Protein AF-A0A6J4JIT1-F1 (afdb_monomer_lite)

Sequence (87 aa):
KYLEYPPETVQKAAAAVHARSDAERGPAATAVRFVLHHPAVSSAVLGIRTPAQLEEALAAGRTQPLTGPEADALRNALPANVYAEHR

InterPro domains:
  IPR023210 NADP-dependent oxidoreductase domain [PF00248] (12-74)
  IPR036812 NAD(P)-dependent oxidoreductase domain superfamily [G3DSA:3.20.20.100] (2-87)
  IPR036812 NAD(P)-dependent oxidoreductase domain superfamily [SSF51430] (9-81)

pLDDT: mean 93.61, std 4.68, range [67.0, 97.88]

Foldseek 3Di:
DPLPDDPVLVVLLQVLLCVLADPQQHSLLSVLLLQVVDPVDPDDDDDDDDPVVVVNVVSSVVGDHDDPVSSVSSVPSDDDDDDPPDD

Secondary structure (DSSP, 8-state):
-BTTB-HHHHHHHHHHHHHT--SSS-HHHHHHHHHHTSTT---------SHHHHHHHHHHTTSPPPPHHHHHHHHTTSPPP---S--

Organism: NCBI:txid158755

Structure (mmCIF, N/CA/C/O backbone):
data_AF-A0A6J4JIT1-F1
#
_entry.id   AF-A0A6J4JI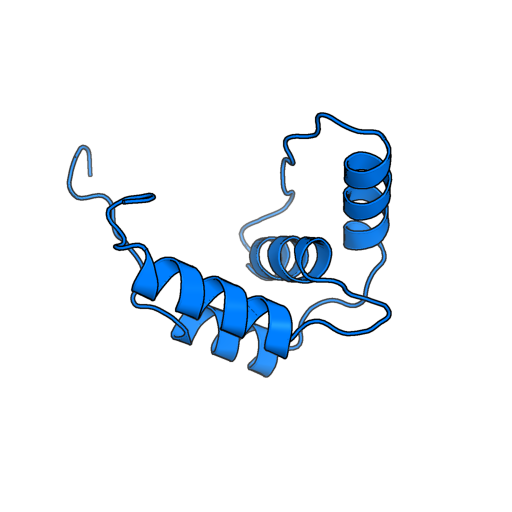T1-F1
#
loop_
_atom_site.group_PDB
_atom_site.id
_atom_site.type_symbol
_atom_site.label_atom_id
_atom_site.label_alt_id
_atom_site.label_comp_id
_atom_site.label_asym_id
_atom_site.label_entity_id
_atom_site.label_seq_id
_atom_site.pdbx_PDB_ins_code
_atom_site.Cartn_x
_atom_site.Cartn_y
_atom_site.Cartn_z
_atom_site.occupancy
_atom_site.B_iso_or_equiv
_atom_site.auth_seq_id
_atom_site.auth_comp_id
_atom_site.auth_asym_id
_atom_site.auth_atom_id
_atom_site.pdbx_PDB_model_num
ATOM 1 N N . LYS A 1 1 ? 12.647 3.777 -13.225 1.00 76.44 1 LYS A N 1
ATOM 2 C CA . LYS A 1 1 ? 12.070 2.430 -13.003 1.00 76.44 1 LYS A CA 1
ATOM 3 C C . LYS A 1 1 ? 12.126 2.140 -11.512 1.00 76.44 1 LYS A C 1
ATOM 5 O O . LYS A 1 1 ? 13.103 2.543 -10.894 1.00 76.44 1 LYS A O 1
ATOM 10 N N . TYR A 1 2 ? 11.108 1.504 -10.945 1.00 87.06 2 TYR A N 1
ATOM 11 C CA . TYR A 1 2 ? 11.081 1.092 -9.539 1.00 87.06 2 TYR A CA 1
ATOM 12 C C . TYR A 1 2 ? 10.811 -0.406 -9.494 1.00 87.06 2 TYR A C 1
ATOM 14 O O . TYR A 1 2 ? 9.799 -0.831 -10.040 1.00 87.06 2 TYR A O 1
ATOM 22 N N . LEU A 1 3 ? 11.724 -1.191 -8.913 1.00 88.00 3 LEU A N 1
ATOM 23 C CA . LEU A 1 3 ? 11.651 -2.661 -8.940 1.00 88.00 3 LEU A CA 1
ATOM 24 C C . LEU A 1 3 ? 11.357 -3.191 -10.358 1.00 88.00 3 LEU A C 1
ATOM 26 O O . LEU A 1 3 ? 10.438 -3.976 -10.560 1.00 88.00 3 LEU A O 1
ATOM 30 N N . GLU A 1 4 ? 12.092 -2.660 -11.345 1.00 89.25 4 GLU A N 1
ATOM 31 C CA . GLU A 1 4 ? 11.970 -2.940 -12.790 1.00 89.25 4 GLU A CA 1
ATOM 32 C C . GLU A 1 4 ? 10.689 -2.446 -13.478 1.00 89.25 4 GLU A C 1
ATOM 34 O O . GLU A 1 4 ? 10.669 -2.316 -14.705 1.00 89.25 4 GLU A O 1
ATOM 39 N N . TYR A 1 5 ? 9.673 -2.031 -12.723 1.00 91.62 5 TYR A N 1
ATOM 40 C CA . TYR A 1 5 ? 8.470 -1.440 -13.293 1.00 91.62 5 TYR A CA 1
ATOM 41 C C . TYR A 1 5 ? 8.738 -0.052 -13.902 1.00 91.62 5 TYR A C 1
ATOM 43 O O . TYR A 1 5 ? 9.449 0.780 -13.307 1.00 91.62 5 TYR A O 1
ATOM 51 N N . PRO A 1 6 ? 8.169 0.244 -15.088 1.00 93.69 6 PRO A N 1
ATOM 52 C CA . PRO A 1 6 ? 8.175 1.590 -15.639 1.00 93.69 6 PRO A CA 1
ATOM 53 C C . PRO A 1 6 ? 7.244 2.509 -14.822 1.00 93.69 6 PRO A C 1
ATOM 55 O O . PRO A 1 6 ? 6.336 2.021 -14.145 1.00 93.69 6 PRO A O 1
ATOM 58 N N . PRO A 1 7 ? 7.447 3.839 -14.873 1.00 94.69 7 PRO A N 1
ATOM 59 C CA . PRO A 1 7 ? 6.672 4.797 -14.077 1.00 94.69 7 PRO A CA 1
ATOM 60 C C . PRO A 1 7 ? 5.153 4.658 -14.238 1.00 94.69 7 PRO A C 1
ATOM 62 O O . PRO A 1 7 ? 4.419 4.769 -13.263 1.00 94.69 7 PRO A O 1
ATOM 65 N N . GLU A 1 8 ? 4.692 4.349 -15.445 1.00 94.62 8 GLU A N 1
ATOM 66 C CA . GLU A 1 8 ? 3.270 4.212 -15.786 1.00 94.62 8 GLU A CA 1
ATOM 67 C C . GLU A 1 8 ? 2.617 3.036 -15.047 1.00 94.62 8 GLU A C 1
ATOM 69 O O . GLU A 1 8 ? 1.504 3.128 -14.528 1.00 94.62 8 GLU A O 1
ATOM 74 N N . THR A 1 9 ? 3.359 1.940 -14.899 1.00 94.12 9 THR A N 1
ATOM 75 C CA . THR A 1 9 ? 2.925 0.777 -14.124 1.00 94.12 9 THR A CA 1
ATOM 76 C C . THR A 1 9 ? 2.858 1.103 -12.633 1.00 94.12 9 THR A C 1
ATOM 78 O O . THR A 1 9 ? 1.907 0.715 -11.957 1.00 94.12 9 THR A O 1
ATOM 81 N N . VAL A 1 10 ? 3.820 1.876 -12.119 1.00 94.81 10 VAL A N 1
ATOM 82 C CA . VAL A 1 10 ? 3.803 2.343 -10.722 1.00 94.81 10 VAL A CA 1
ATOM 83 C C . VAL A 1 10 ? 2.606 3.265 -10.473 1.00 94.81 10 VAL A C 1
ATOM 85 O O . VAL A 1 10 ? 1.926 3.122 -9.459 1.00 94.81 10 VAL A O 1
ATOM 88 N N . GLN A 1 11 ? 2.291 4.159 -11.415 1.00 95.88 11 GLN A N 1
ATOM 89 C CA . GLN A 1 11 ? 1.101 5.012 -11.340 1.00 95.88 11 GLN A CA 1
ATOM 90 C C . GLN A 1 11 ? -0.191 4.192 -11.324 1.00 95.88 11 GLN A C 1
ATOM 92 O O . GLN A 1 11 ? -1.087 4.489 -10.536 1.00 95.88 11 GLN A O 1
ATOM 97 N N . LYS A 1 12 ? -0.279 3.120 -12.122 1.00 96.38 12 LYS A N 1
ATOM 98 C CA . LYS A 1 12 ? -1.428 2.205 -12.094 1.00 96.38 12 LYS A CA 1
ATOM 99 C C . LYS A 1 12 ? -1.588 1.517 -10.732 1.00 96.38 12 LYS A C 1
ATOM 101 O O . LYS A 1 12 ? -2.708 1.435 -10.230 1.00 96.38 12 LYS A O 1
ATOM 106 N N . ALA A 1 13 ? -0.494 1.065 -10.114 1.00 96.00 13 ALA A N 1
ATOM 107 C CA . ALA A 1 13 ? -0.530 0.539 -8.745 1.00 96.00 13 ALA A CA 1
ATOM 108 C C . ALA A 1 13 ? -1.009 1.593 -7.739 1.00 96.00 13 ALA A C 1
ATOM 110 O O . ALA A 1 13 ? -1.904 1.316 -6.943 1.00 96.00 13 ALA A O 1
ATOM 111 N N . ALA A 1 14 ? -0.458 2.808 -7.797 1.00 97.06 14 ALA A N 1
ATOM 112 C CA . ALA A 1 14 ? -0.867 3.896 -6.913 1.00 97.06 14 ALA A CA 1
ATOM 113 C C . ALA A 1 14 ? -2.364 4.213 -7.069 1.00 97.06 14 ALA A C 1
ATOM 115 O O . ALA A 1 14 ? -3.079 4.314 -6.075 1.00 97.06 14 ALA A O 1
ATOM 116 N N . ALA A 1 15 ? -2.867 4.283 -8.305 1.00 97.69 15 ALA A N 1
ATOM 117 C CA . ALA A 1 15 ? -4.284 4.501 -8.582 1.00 97.69 15 ALA A CA 1
ATOM 118 C C . ALA A 1 15 ? -5.172 3.389 -7.999 1.00 97.69 15 ALA A C 1
ATOM 120 O O . ALA A 1 15 ? -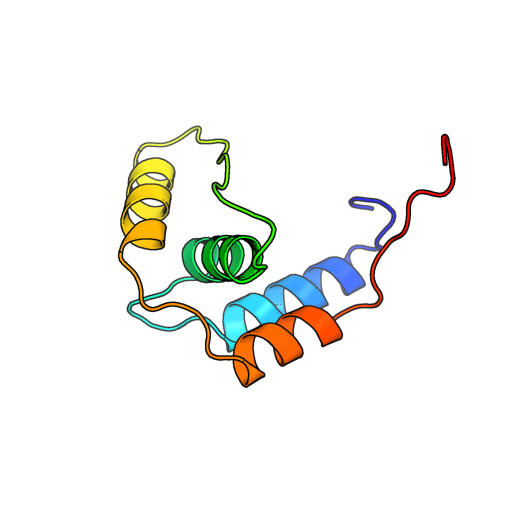6.225 3.683 -7.436 1.00 97.69 15 ALA A O 1
ATOM 121 N N . ALA A 1 16 ? -4.741 2.125 -8.073 1.00 97.62 16 ALA A N 1
ATOM 122 C CA . ALA A 1 16 ? -5.466 1.008 -7.470 1.00 97.62 16 ALA A CA 1
ATOM 123 C C . ALA A 1 16 ? -5.537 1.121 -5.938 1.00 97.62 16 ALA A C 1
ATOM 125 O O . ALA A 1 16 ? -6.606 0.917 -5.363 1.00 97.62 16 ALA A O 1
ATOM 126 N N . VAL A 1 17 ? -4.433 1.508 -5.286 1.00 97.88 17 VAL A N 1
ATOM 127 C CA . VAL A 1 17 ? -4.397 1.770 -3.836 1.00 97.88 17 VAL A CA 1
ATOM 128 C C . VAL A 1 17 ? -5.343 2.912 -3.473 1.00 97.88 17 VAL A C 1
ATOM 130 O O . VAL A 1 17 ? -6.182 2.754 -2.588 1.00 97.88 17 VAL A O 1
ATOM 133 N N . HIS A 1 18 ? -5.266 4.039 -4.183 1.00 97.50 18 HIS A N 1
ATOM 134 C CA . HIS A 1 18 ? -6.145 5.185 -3.945 1.00 97.50 18 HIS A CA 1
ATOM 135 C C . HIS A 1 18 ? -7.624 4.829 -4.122 1.00 97.50 18 HIS A C 1
ATOM 137 O O . HIS A 1 18 ? -8.442 5.211 -3.295 1.00 97.50 18 HIS A O 1
ATOM 143 N N . ALA A 1 19 ? -7.973 4.046 -5.144 1.00 97.06 19 ALA A N 1
ATOM 144 C CA . ALA A 1 19 ? -9.357 3.663 -5.417 1.00 97.06 19 ALA A CA 1
ATOM 145 C C . ALA A 1 19 ? -9.964 2.705 -4.370 1.00 97.06 19 ALA A C 1
ATOM 147 O O . ALA A 1 19 ? -11.183 2.507 -4.367 1.00 97.06 19 ALA A O 1
ATOM 148 N N . ARG A 1 20 ? -9.133 2.068 -3.532 1.00 96.12 20 ARG A N 1
ATOM 149 C CA . ARG A 1 20 ? -9.528 1.192 -2.406 1.00 96.12 20 ARG A CA 1
ATOM 150 C C . ARG A 1 20 ? -9.287 1.828 -1.033 1.00 96.12 20 ARG A C 1
ATOM 152 O O . ARG A 1 20 ? -9.520 1.189 -0.006 1.00 96.12 20 ARG A O 1
ATOM 159 N N . SER A 1 21 ? -8.799 3.063 -1.034 1.00 95.75 21 SER A N 1
ATOM 160 C CA . SER A 1 21 ? -8.667 3.877 0.164 1.00 95.75 21 SER A CA 1
ATOM 161 C C . SER A 1 21 ? -9.971 4.623 0.423 1.00 95.75 21 SER A C 1
ATOM 163 O O . SER A 1 21 ? -10.720 4.930 -0.504 1.00 95.75 21 SER A O 1
ATOM 165 N N . ASP A 1 22 ? -10.211 4.955 1.680 1.00 91.75 22 ASP A N 1
ATOM 166 C CA . ASP A 1 22 ? -11.354 5.744 2.127 1.00 91.75 22 ASP A CA 1
ATOM 167 C C . ASP A 1 22 ? -10.911 6.756 3.203 1.00 91.75 22 ASP A C 1
ATOM 169 O O . ASP A 1 22 ? -9.713 6.961 3.425 1.00 91.75 22 ASP A O 1
ATOM 173 N N . ALA A 1 23 ? -11.872 7.440 3.829 1.00 88.31 23 ALA A N 1
ATOM 174 C CA . ALA A 1 23 ? -11.597 8.462 4.838 1.00 88.31 23 ALA A CA 1
ATOM 175 C C . ALA A 1 23 ? -10.976 7.899 6.130 1.00 88.31 23 ALA A C 1
ATOM 177 O O . ALA A 1 23 ? -10.227 8.606 6.800 1.00 88.31 23 ALA A O 1
ATOM 178 N N . GLU A 1 24 ? -11.268 6.645 6.477 1.00 88.75 24 GLU A N 1
ATOM 179 C CA . GLU A 1 24 ? -10.738 5.973 7.667 1.00 88.75 24 GLU A CA 1
ATOM 180 C C . GLU A 1 24 ? -9.458 5.186 7.351 1.00 88.75 24 GLU A C 1
ATOM 182 O O . GLU A 1 24 ? -8.587 5.027 8.207 1.00 88.75 24 GLU A O 1
ATOM 187 N N . ARG A 1 25 ? -9.314 4.717 6.108 1.00 93.19 25 ARG A N 1
ATOM 188 C CA . ARG A 1 25 ? -8.196 3.921 5.605 1.00 93.19 25 ARG A CA 1
ATOM 189 C C . ARG A 1 25 ? -7.577 4.585 4.381 1.00 93.19 25 ARG A C 1
ATOM 191 O O . ARG A 1 25 ? -7.835 4.214 3.236 1.00 93.19 25 ARG A O 1
ATOM 198 N N . GLY A 1 26 ? -6.696 5.548 4.640 1.00 94.56 26 GLY A N 1
ATOM 199 C CA . GLY A 1 26 ? -5.922 6.222 3.600 1.00 94.56 26 GLY A CA 1
ATOM 200 C C . GLY A 1 26 ? -4.953 5.295 2.836 1.00 94.56 26 GLY A C 1
ATOM 201 O O . GLY A 1 26 ? -4.817 4.110 3.159 1.00 94.56 26 GLY A O 1
ATOM 202 N N . PRO A 1 27 ? -4.216 5.824 1.843 1.00 95.69 27 PRO A N 1
ATOM 203 C CA . PRO A 1 27 ? -3.364 5.025 0.953 1.00 95.69 27 PRO A CA 1
ATOM 204 C C . PRO A 1 27 ? -2.277 4.215 1.665 1.00 95.69 27 PRO A C 1
ATOM 206 O O . PRO A 1 27 ? -2.091 3.035 1.364 1.00 95.69 27 PRO A O 1
ATOM 209 N N . ALA A 1 28 ? -1.593 4.815 2.645 1.00 94.31 28 ALA A N 1
ATOM 210 C CA . ALA A 1 28 ? -0.580 4.124 3.441 1.00 94.31 28 ALA A CA 1
ATOM 211 C C . ALA A 1 28 ? -1.191 2.949 4.223 1.00 94.31 28 ALA A C 1
ATOM 213 O O . ALA A 1 28 ? -0.678 1.831 4.177 1.00 94.31 28 ALA A O 1
ATOM 214 N N . ALA A 1 29 ? -2.340 3.172 4.868 1.00 95.62 29 ALA A N 1
ATOM 215 C CA . ALA A 1 29 ? -3.060 2.133 5.595 1.00 95.62 29 ALA A CA 1
ATOM 216 C C . ALA A 1 29 ? -3.562 1.016 4.669 1.00 95.62 29 ALA A C 1
ATOM 218 O O . ALA A 1 29 ? -3.433 -0.157 5.009 1.00 95.62 29 ALA A O 1
ATOM 219 N N . THR A 1 30 ? -4.060 1.355 3.479 1.00 96.94 30 THR A N 1
ATOM 220 C CA . THR A 1 30 ? -4.485 0.380 2.462 1.00 96.94 30 THR A CA 1
ATOM 221 C C . THR A 1 30 ? -3.320 -0.508 2.020 1.00 96.94 30 THR A C 1
ATOM 223 O O . THR A 1 30 ? -3.463 -1.730 1.979 1.00 96.94 30 THR A O 1
ATOM 226 N N . ALA A 1 31 ? -2.141 0.071 1.769 1.00 96.69 31 ALA A N 1
ATOM 227 C CA . ALA A 1 31 ? -0.940 -0.693 1.432 1.00 96.69 31 ALA A CA 1
ATOM 228 C C . ALA A 1 31 ? -0.491 -1.620 2.579 1.00 96.69 31 ALA A C 1
ATOM 230 O O . ALA A 1 31 ? -0.182 -2.789 2.347 1.00 96.69 31 ALA A O 1
ATOM 231 N N . VAL A 1 32 ? -0.515 -1.140 3.828 1.00 96.69 32 VAL A N 1
ATOM 232 C CA . VAL A 1 32 ? -0.202 -1.959 5.014 1.00 96.69 32 VAL A CA 1
ATOM 233 C C . VAL A 1 32 ? -1.199 -3.105 5.173 1.00 96.69 32 VAL A C 1
ATOM 235 O O . VAL A 1 32 ? -0.799 -4.253 5.366 1.00 96.69 32 VAL A O 1
ATOM 238 N N . ARG A 1 33 ? -2.501 -2.822 5.056 1.00 96.44 33 ARG A N 1
ATOM 239 C CA . ARG A 1 33 ? -3.557 -3.834 5.160 1.00 96.44 33 ARG A CA 1
ATOM 240 C C . ARG A 1 33 ? -3.478 -4.870 4.046 1.00 96.44 33 ARG A C 1
ATOM 242 O O . ARG A 1 33 ? -3.762 -6.027 4.319 1.00 96.44 33 ARG A O 1
ATOM 249 N N . PHE A 1 34 ? -3.041 -4.497 2.846 1.00 97.25 34 PHE A N 1
ATOM 250 C CA . PHE A 1 34 ? -2.781 -5.447 1.764 1.00 97.25 34 PHE A CA 1
ATOM 251 C C . PHE A 1 34 ? -1.675 -6.446 2.115 1.00 97.25 34 PHE A C 1
ATOM 253 O O . PHE A 1 34 ? -1.866 -7.649 1.951 1.00 97.25 34 PHE A O 1
ATOM 260 N N . VAL A 1 35 ? -0.554 -5.970 2.661 1.00 96.25 35 VAL A N 1
ATOM 261 C CA . VAL A 1 35 ? 0.551 -6.838 3.101 1.00 96.25 35 VAL A CA 1
ATOM 262 C C . VAL A 1 35 ? 0.105 -7.763 4.238 1.00 96.25 35 VAL A C 1
ATOM 264 O O . VAL A 1 35 ? 0.324 -8.971 4.172 1.00 96.25 35 VAL A O 1
ATOM 267 N N . LEU A 1 36 ? -0.576 -7.213 5.248 1.00 96.12 36 LEU A N 1
ATOM 268 C CA . LEU A 1 36 ? -1.059 -7.964 6.414 1.00 96.12 36 LEU A CA 1
ATOM 269 C C . LEU A 1 36 ? -2.253 -8.887 6.114 1.00 96.12 36 LEU A C 1
ATOM 271 O O . LEU A 1 36 ? -2.600 -9.716 6.948 1.00 96.12 36 LEU A O 1
ATOM 275 N N . HIS A 1 37 ? -2.903 -8.753 4.955 1.00 96.38 37 HIS A N 1
ATOM 276 C CA . HIS A 1 37 ? -4.002 -9.636 4.557 1.00 96.38 37 HIS A CA 1
ATOM 277 C C . HIS A 1 37 ? -3.505 -11.051 4.218 1.00 96.38 37 HIS A C 1
ATOM 279 O O . HIS A 1 37 ? -4.273 -12.011 4.278 1.00 96.38 37 HIS A O 1
ATOM 285 N N . HIS A 1 38 ? -2.230 -11.210 3.851 1.00 95.69 38 HIS A N 1
ATOM 286 C CA . HIS A 1 38 ? -1.685 -12.522 3.527 1.00 95.69 38 HIS A CA 1
ATOM 287 C C . HIS A 1 38 ? -1.439 -13.347 4.808 1.00 95.69 38 HIS A C 1
ATOM 289 O O . HIS A 1 38 ? -0.696 -12.896 5.678 1.00 95.69 38 HIS A O 1
ATOM 295 N N . PRO A 1 39 ? -1.957 -14.586 4.923 1.00 94.69 39 PRO A N 1
ATOM 296 C CA . PRO A 1 39 ? -1.912 -15.355 6.174 1.00 94.69 39 PRO A CA 1
ATOM 297 C C . PRO A 1 39 ? -0.496 -15.722 6.642 1.00 94.69 39 PRO A C 1
ATOM 299 O O . PRO A 1 39 ? -0.283 -15.968 7.824 1.00 94.69 39 PRO A O 1
ATOM 302 N N . ALA A 1 40 ? 0.483 -15.753 5.732 1.00 97.56 40 ALA A N 1
ATOM 303 C CA . ALA A 1 40 ? 1.888 -15.995 6.075 1.00 97.56 40 ALA A CA 1
ATOM 304 C C . ALA A 1 40 ? 2.625 -14.759 6.639 1.00 97.56 40 ALA A C 1
ATOM 306 O O . ALA A 1 40 ? 3.802 -14.859 6.977 1.00 97.56 40 ALA A O 1
ATOM 307 N N . VAL A 1 41 ? 1.975 -13.592 6.704 1.00 96.62 41 VAL A N 1
ATOM 308 C CA . VAL A 1 41 ? 2.586 -12.337 7.157 1.00 96.62 41 VAL A CA 1
ATOM 309 C C . VAL A 1 41 ? 2.045 -11.964 8.534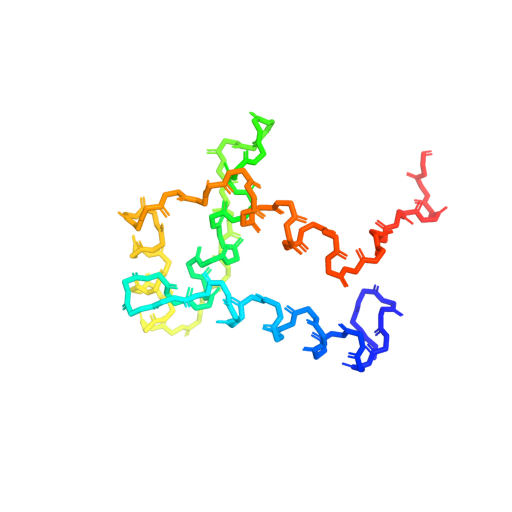 1.00 96.62 41 VAL A C 1
ATOM 311 O O . VAL A 1 41 ? 0.892 -11.572 8.674 1.00 96.62 41 VAL A O 1
ATOM 314 N N . SER A 1 42 ? 2.899 -12.035 9.557 1.00 95.75 42 SER A N 1
ATOM 315 C CA . SER A 1 42 ? 2.514 -11.691 10.936 1.00 95.75 42 SER A CA 1
ATOM 316 C C . SER A 1 42 ? 2.705 -10.211 11.280 1.00 95.75 42 SER A C 1
ATOM 318 O O . SER A 1 42 ? 2.082 -9.706 12.211 1.00 95.75 42 SER A O 1
ATOM 320 N N . SER A 1 43 ? 3.591 -9.507 10.571 1.00 95.44 43 SER A N 1
ATOM 321 C CA . SER A 1 43 ? 3.901 -8.097 10.823 1.00 95.44 43 SER A CA 1
ATOM 322 C C . SER A 1 43 ? 4.410 -7.395 9.562 1.00 95.44 43 SER A C 1
ATOM 324 O O . SER A 1 43 ? 4.903 -8.029 8.631 1.00 95.44 43 SER A O 1
ATOM 326 N N . ALA A 1 44 ? 4.288 -6.066 9.538 1.00 94.69 44 ALA A N 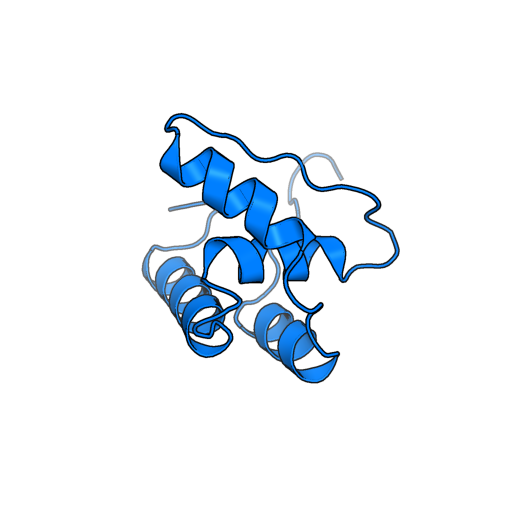1
ATOM 327 C CA . ALA A 1 44 ? 4.813 -5.205 8.484 1.00 94.69 44 ALA A CA 1
ATOM 328 C C . ALA A 1 44 ? 5.764 -4.174 9.102 1.00 94.69 44 ALA A C 1
ATOM 330 O O . ALA A 1 44 ? 5.422 -3.521 10.088 1.00 94.69 44 ALA A O 1
ATOM 331 N N . VAL A 1 45 ? 6.956 -4.029 8.523 1.00 95.12 45 VAL A N 1
ATOM 332 C CA . VAL A 1 45 ? 7.966 -3.059 8.968 1.00 95.12 45 VAL A CA 1
ATOM 333 C C . VAL A 1 45 ? 7.891 -1.826 8.076 1.00 95.12 45 VAL A C 1
ATOM 335 O O . VAL A 1 45 ? 7.994 -1.935 6.855 1.00 95.12 45 VAL A O 1
ATOM 338 N N . LEU A 1 46 ? 7.710 -0.654 8.685 1.00 95.19 46 LEU A N 1
ATOM 339 C CA . LEU A 1 46 ? 7.512 0.612 7.980 1.00 95.19 46 LEU A CA 1
ATOM 340 C C . LEU A 1 46 ? 8.694 1.552 8.215 1.00 95.19 46 LEU A C 1
ATOM 342 O O . LEU A 1 46 ? 9.080 1.811 9.353 1.00 95.19 46 LEU A O 1
ATOM 346 N N . GLY A 1 47 ? 9.260 2.075 7.128 1.00 95.44 47 GLY A N 1
ATOM 347 C CA . GLY A 1 47 ? 10.276 3.123 7.184 1.00 95.44 47 GLY A CA 1
ATOM 348 C C . GLY A 1 47 ? 9.627 4.495 7.353 1.00 95.44 47 GLY A C 1
ATOM 349 O O . GLY A 1 47 ? 8.836 4.906 6.509 1.00 95.44 47 GLY A O 1
ATOM 350 N N . ILE A 1 48 ? 9.978 5.211 8.421 1.00 94.81 48 ILE A N 1
ATOM 351 C CA . ILE A 1 48 ? 9.376 6.496 8.803 1.00 94.81 48 ILE A CA 1
ATOM 352 C C . ILE A 1 48 ? 10.475 7.547 8.958 1.00 94.81 48 ILE A C 1
ATOM 354 O O . ILE A 1 48 ? 11.542 7.267 9.505 1.00 94.81 48 ILE A O 1
ATOM 358 N N . ARG A 1 49 ? 10.220 8.767 8.476 1.00 97.38 49 ARG A N 1
ATOM 359 C CA . ARG A 1 49 ? 11.127 9.921 8.601 1.00 97.38 49 ARG A CA 1
ATOM 360 C C . ARG A 1 49 ? 10.441 11.187 9.114 1.00 97.38 49 ARG A C 1
ATOM 362 O O . ARG A 1 49 ? 11.118 12.189 9.320 1.00 97.38 49 ARG A O 1
ATOM 369 N N . THR A 1 50 ? 9.123 11.162 9.314 1.00 97.38 50 THR A N 1
ATOM 370 C CA . THR A 1 50 ? 8.353 12.301 9.829 1.00 97.38 50 THR A CA 1
ATOM 371 C C . THR A 1 50 ? 7.330 11.852 10.878 1.00 97.38 50 THR A C 1
ATOM 373 O O . THR A 1 50 ? 6.878 10.706 10.836 1.00 97.38 50 THR A O 1
ATOM 376 N N . PRO A 1 51 ? 6.909 12.742 11.798 1.00 97.06 51 PRO A N 1
ATOM 377 C CA . PRO A 1 51 ? 5.849 12.428 12.758 1.00 97.06 51 PRO A CA 1
ATOM 378 C C . PRO A 1 51 ? 4.524 12.038 12.091 1.00 97.06 51 PRO A C 1
ATOM 380 O O . PRO A 1 51 ? 3.876 11.097 12.526 1.00 97.06 51 PRO A O 1
ATOM 383 N N . ALA A 1 52 ? 4.151 12.692 10.986 1.00 94.25 52 ALA A N 1
ATOM 384 C CA . ALA A 1 52 ? 2.923 12.365 10.257 1.00 94.25 52 ALA A CA 1
ATOM 385 C C . ALA A 1 52 ? 2.915 10.914 9.738 1.00 94.25 52 ALA A C 1
ATOM 387 O O . ALA A 1 52 ? 1.916 10.217 9.868 1.00 94.25 52 ALA A O 1
ATO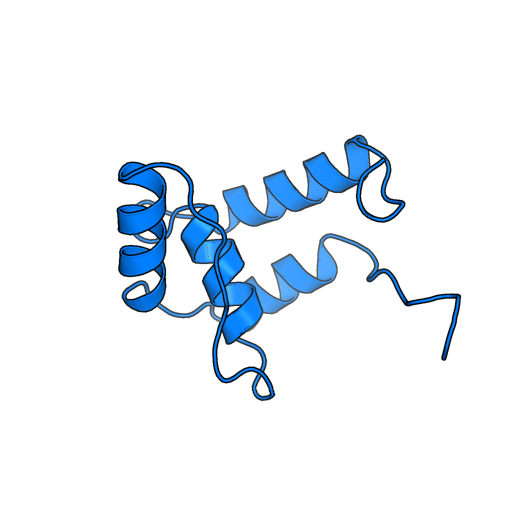M 388 N N . GLN A 1 53 ? 4.050 10.426 9.226 1.00 94.44 53 GLN A N 1
ATOM 389 C CA . GLN A 1 53 ? 4.190 9.035 8.781 1.00 94.44 53 GLN A CA 1
ATOM 390 C C . GLN A 1 53 ? 4.091 8.031 9.940 1.00 94.44 53 GLN A C 1
ATOM 392 O O . GLN A 1 53 ? 3.604 6.919 9.746 1.00 94.44 53 GLN A O 1
ATOM 397 N N . LEU A 1 54 ? 4.547 8.409 11.141 1.00 94.50 54 LEU A N 1
ATOM 398 C CA . LEU A 1 54 ? 4.366 7.589 12.339 1.00 94.50 54 LEU A CA 1
ATOM 399 C C . LEU A 1 54 ? 2.883 7.467 12.698 1.00 94.50 54 LEU A C 1
ATOM 401 O O . LEU A 1 54 ? 2.406 6.357 12.922 1.00 94.50 54 LEU A O 1
ATOM 405 N N . GLU A 1 55 ? 2.153 8.581 12.702 1.00 93.00 55 GLU A N 1
ATOM 406 C CA . GLU A 1 55 ? 0.712 8.578 12.975 1.00 93.00 55 GLU A CA 1
ATOM 407 C C . GLU A 1 55 ? -0.061 7.746 11.942 1.00 93.00 55 GLU A C 1
ATOM 409 O O . GLU A 1 55 ? -0.895 6.920 12.314 1.00 93.00 55 GLU A O 1
ATOM 414 N N . GLU A 1 56 ? 0.269 7.868 10.652 1.00 91.81 56 GLU A N 1
ATOM 415 C CA . GLU A 1 56 ? -0.313 7.033 9.591 1.00 91.81 56 GLU A CA 1
ATOM 416 C C . GLU A 1 56 ? -0.036 5.536 9.808 1.00 91.81 56 GLU A C 1
ATOM 418 O O . GLU A 1 56 ? -0.934 4.705 9.645 1.00 91.81 56 GLU A O 1
ATOM 423 N N . ALA A 1 57 ? 1.186 5.176 10.212 1.00 92.62 57 ALA A N 1
ATOM 424 C CA . ALA A 1 57 ? 1.567 3.794 10.498 1.00 92.62 57 ALA A CA 1
ATOM 425 C C . ALA A 1 57 ? 0.807 3.217 11.704 1.00 92.62 57 ALA A C 1
ATOM 427 O O . ALA A 1 57 ? 0.334 2.077 11.659 1.00 92.62 57 ALA A O 1
ATOM 428 N N . LEU A 1 58 ? 0.652 4.005 12.772 1.00 91.50 58 LEU A N 1
ATOM 429 C CA . LEU A 1 58 ? -0.122 3.618 13.953 1.00 91.50 58 LEU A CA 1
ATOM 430 C C . LEU A 1 58 ? -1.612 3.473 13.624 1.00 91.50 58 LEU A C 1
ATOM 432 O O . LEU A 1 58 ? -2.254 2.516 14.068 1.00 91.50 58 LEU A O 1
ATOM 436 N N . ALA A 1 59 ? -2.157 4.388 12.819 1.00 90.62 59 ALA A N 1
ATOM 437 C CA . ALA A 1 59 ? -3.536 4.331 12.354 1.00 90.62 59 ALA A CA 1
ATOM 438 C C . ALA A 1 59 ? -3.783 3.089 11.486 1.00 90.62 59 ALA A C 1
ATOM 440 O O . ALA A 1 59 ? -4.783 2.398 11.687 1.00 90.62 59 ALA A O 1
ATOM 441 N N . ALA A 1 60 ? -2.851 2.733 10.594 1.00 92.31 60 ALA A N 1
ATOM 442 C CA . ALA A 1 60 ? -2.973 1.579 9.704 1.00 92.31 60 ALA A CA 1
ATOM 443 C C . ALA A 1 60 ? -3.294 0.275 10.450 1.00 92.31 60 ALA A C 1
ATOM 445 O O . ALA A 1 60 ? -4.183 -0.465 10.028 1.00 92.31 60 ALA A O 1
ATOM 446 N N . GLY A 1 61 ? -2.648 0.032 11.597 1.00 86.69 61 GLY A N 1
ATOM 447 C CA . GLY A 1 61 ? -2.900 -1.135 12.450 1.00 86.69 61 GLY A CA 1
ATOM 448 C C . GLY A 1 61 ? -4.276 -1.156 13.132 1.00 86.69 61 GLY A C 1
ATOM 449 O O . GLY A 1 61 ? -4.704 -2.214 13.596 1.00 86.69 61 GLY A O 1
ATOM 450 N N . ARG A 1 62 ? -4.996 -0.027 13.149 1.00 90.12 62 ARG A N 1
ATOM 451 C CA . ARG A 1 62 ? -6.328 0.142 13.760 1.00 90.12 62 ARG A CA 1
ATOM 452 C C . ARG A 1 62 ? -7.472 0.221 12.742 1.00 90.12 62 ARG A C 1
ATOM 454 O O . ARG A 1 62 ? -8.615 -0.006 13.117 1.00 90.12 62 ARG A O 1
ATOM 461 N N . THR A 1 63 ? -7.177 0.503 11.471 1.00 93.12 63 THR A N 1
ATOM 462 C CA . THR A 1 63 ? -8.181 0.545 10.383 1.00 93.12 63 THR A CA 1
ATOM 463 C C . THR A 1 63 ? -8.829 -0.814 10.119 1.00 93.12 63 THR A C 1
ATOM 465 O O . THR A 1 63 ? -8.271 -1.843 10.485 1.00 93.12 63 THR A O 1
ATOM 468 N N . GLN A 1 64 ? -9.971 -0.875 9.441 1.00 93.50 64 GLN A N 1
ATOM 469 C CA . GLN A 1 64 ? -10.549 -2.174 9.088 1.00 93.50 64 GLN A CA 1
ATOM 470 C C . GLN A 1 64 ? -9.657 -2.950 8.096 1.00 93.50 64 GLN A C 1
ATOM 472 O O . GLN A 1 64 ? -9.097 -2.344 7.171 1.00 93.50 64 GLN A O 1
ATOM 477 N N . PRO A 1 65 ? -9.517 -4.283 8.255 1.00 94.62 65 PRO A N 1
ATOM 478 C CA . PRO A 1 65 ? -8.870 -5.129 7.258 1.00 94.62 65 PRO A CA 1
ATOM 479 C C . PRO A 1 65 ? -9.515 -4.985 5.877 1.00 94.62 65 PRO A C 1
ATOM 481 O O . PRO A 1 65 ? -10.696 -4.660 5.765 1.00 94.62 65 PRO A O 1
ATOM 484 N N . LEU A 1 66 ? -8.747 -5.272 4.826 1.00 95.56 66 LEU A N 1
ATOM 485 C CA . LEU A 1 66 ? -9.322 -5.402 3.491 1.00 95.56 66 LEU A CA 1
ATOM 486 C C . LEU A 1 66 ? -10.225 -6.630 3.430 1.00 95.56 66 LEU A C 1
ATOM 488 O O . LEU A 1 66 ? -9.880 -7.703 3.936 1.00 95.56 66 LEU A O 1
ATOM 492 N N . THR A 1 67 ? -11.346 -6.475 2.742 1.00 95.88 67 THR A N 1
ATOM 493 C CA . THR A 1 67 ? -12.158 -7.599 2.288 1.00 95.88 67 THR A CA 1
ATOM 494 C C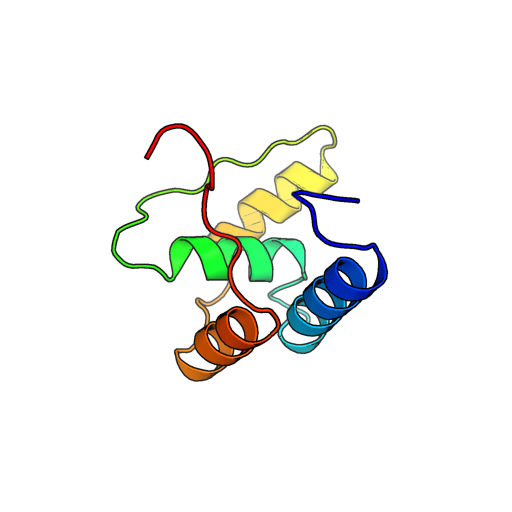 . THR A 1 67 ? -11.393 -8.406 1.233 1.00 95.88 67 THR A C 1
ATOM 496 O O . THR A 1 67 ? -10.499 -7.889 0.558 1.00 95.88 67 THR A O 1
ATOM 499 N N . GLY A 1 68 ? -11.757 -9.681 1.056 1.00 96.25 68 GLY A N 1
ATOM 500 C CA . GLY A 1 68 ? -11.184 -10.526 -0.002 1.00 96.25 68 GLY A CA 1
ATOM 501 C C . GLY A 1 68 ? -11.236 -9.870 -1.393 1.00 96.25 68 GLY A C 1
ATOM 502 O O . GLY A 1 68 ? -10.191 -9.746 -2.026 1.00 96.25 68 GLY A O 1
ATOM 503 N N . PRO A 1 69 ? -12.395 -9.339 -1.838 1.00 96.75 69 PRO A N 1
ATOM 504 C CA . PRO A 1 69 ? -12.501 -8.654 -3.127 1.00 96.75 69 PRO A CA 1
ATOM 505 C C . PRO A 1 69 ? -11.594 -7.424 -3.273 1.00 96.75 69 PRO A C 1
ATOM 507 O O . PRO A 1 69 ? -11.043 -7.193 -4.349 1.00 96.75 69 PRO A O 1
ATOM 510 N N . GLU A 1 70 ? -11.411 -6.627 -2.215 1.00 96.44 70 GLU A N 1
ATOM 511 C CA . GLU A 1 70 ? -10.493 -5.481 -2.254 1.00 96.44 70 GLU A CA 1
ATOM 512 C C . GLU A 1 70 ? -9.035 -5.937 -2.375 1.00 96.44 70 GLU A C 1
ATOM 514 O O . GLU A 1 70 ? -8.279 -5.379 -3.175 1.00 96.44 70 GLU A O 1
ATOM 519 N N . ALA A 1 71 ? -8.646 -6.965 -1.616 1.00 96.75 71 ALA A N 1
ATOM 520 C CA . ALA A 1 71 ? -7.307 -7.538 -1.679 1.00 96.75 71 ALA A CA 1
ATOM 521 C C . ALA A 1 71 ? -7.022 -8.165 -3.054 1.00 96.75 71 ALA A C 1
ATOM 523 O O . ALA A 1 71 ? -5.944 -7.950 -3.612 1.00 96.75 71 ALA A O 1
ATOM 524 N N . ASP A 1 72 ? -7.989 -8.871 -3.641 1.00 96.56 72 ASP A N 1
ATOM 525 C CA . ASP A 1 72 ? -7.869 -9.445 -4.983 1.00 96.56 72 ASP A CA 1
ATOM 526 C C . ASP A 1 72 ? -7.778 -8.357 -6.059 1.00 96.56 72 ASP A C 1
ATOM 528 O O . ASP A 1 72 ? -6.970 -8.466 -6.982 1.00 96.56 72 ASP A O 1
ATOM 532 N N . ALA A 1 73 ? -8.539 -7.266 -5.931 1.00 96.75 73 ALA A N 1
ATOM 533 C CA . ALA A 1 73 ? -8.440 -6.132 -6.848 1.00 96.75 73 ALA A CA 1
ATOM 534 C C . ALA A 1 73 ? -7.047 -5.479 -6.813 1.00 96.75 73 ALA A C 1
ATOM 536 O O . ALA A 1 73 ? -6.505 -5.135 -7.864 1.00 96.75 73 ALA A O 1
ATOM 537 N N . LEU A 1 74 ? -6.448 -5.337 -5.624 1.00 97.25 74 LEU A N 1
ATOM 538 C CA . LEU A 1 74 ? -5.082 -4.825 -5.471 1.00 97.25 74 LEU A CA 1
ATOM 539 C C . LEU A 1 74 ? -4.044 -5.802 -6.032 1.00 97.25 74 LEU A C 1
ATOM 541 O O . LEU A 1 74 ? -3.145 -5.386 -6.761 1.00 97.25 74 LEU A O 1
ATOM 545 N N . ARG A 1 75 ? -4.198 -7.104 -5.760 1.00 96.38 75 ARG A N 1
ATOM 546 C CA . ARG A 1 75 ? -3.313 -8.159 -6.277 1.00 96.38 75 ARG A CA 1
ATOM 547 C C . ARG A 1 75 ? -3.312 -8.208 -7.803 1.00 96.38 75 ARG A C 1
ATOM 549 O O . ARG A 1 75 ? -2.257 -8.351 -8.406 1.00 96.38 75 ARG A O 1
ATOM 556 N N . ASN A 1 76 ? -4.483 -8.063 -8.416 1.00 96.06 76 ASN A N 1
ATOM 557 C CA . ASN A 1 76 ? -4.661 -8.155 -9.864 1.00 96.06 76 ASN A CA 1
ATOM 558 C C . ASN A 1 76 ? -4.421 -6.821 -10.592 1.00 96.06 76 ASN A C 1
ATOM 560 O O . ASN A 1 76 ? -4.520 -6.764 -11.819 1.00 96.06 76 ASN A O 1
ATOM 564 N N . ALA A 1 77 ? -4.099 -5.740 -9.870 1.00 95.69 77 ALA A N 1
ATOM 565 C CA . ALA A 1 77 ? -3.843 -4.438 -10.478 1.00 95.69 77 ALA A CA 1
ATOM 566 C C . ALA A 1 77 ? -2.656 -4.491 -11.454 1.00 95.69 77 ALA A C 1
ATOM 568 O O . ALA A 1 77 ? -2.692 -3.849 -12.513 1.00 95.69 77 ALA A O 1
ATOM 569 N N . LEU A 1 78 ? -1.631 -5.280 -11.115 1.00 93.50 78 LEU A N 1
ATOM 570 C CA . LEU A 1 78 ? -0.391 -5.444 -11.866 1.00 93.50 78 LEU A CA 1
ATOM 571 C C . LEU A 1 78 ? 0.052 -6.915 -11.911 1.00 93.50 78 LEU A C 1
ATOM 573 O O . LEU A 1 78 ? -0.174 -7.641 -10.946 1.00 93.50 78 LEU A O 1
ATOM 577 N N . PRO A 1 79 ? 0.760 -7.348 -12.970 1.00 91.00 79 PRO A N 1
ATOM 578 C CA . PRO A 1 79 ? 1.483 -8.616 -12.946 1.00 91.00 79 PRO A CA 1
ATOM 579 C C . PRO A 1 79 ? 2.540 -8.604 -11.837 1.00 91.00 79 PRO A C 1
ATOM 581 O O . PRO A 1 79 ? 3.318 -7.649 -11.747 1.00 91.00 79 PRO A O 1
ATOM 584 N N . ALA A 1 80 ? 2.585 -9.654 -11.015 1.00 91.25 80 ALA A N 1
ATOM 585 C CA . ALA A 1 80 ? 3.576 -9.786 -9.950 1.00 91.25 80 ALA A CA 1
ATOM 586 C C . ALA A 1 80 ? 4.995 -9.897 -10.529 1.00 91.25 80 ALA A C 1
ATOM 588 O O . ALA A 1 80 ? 5.230 -10.692 -11.441 1.00 91.25 80 ALA A O 1
ATOM 589 N N . ASN A 1 81 ? 5.938 -9.118 -9.990 1.00 90.44 81 ASN A N 1
ATOM 590 C CA . ASN A 1 81 ? 7.349 -9.292 -10.314 1.00 90.44 81 ASN A CA 1
ATOM 591 C C . ASN A 1 81 ? 7.882 -10.527 -9.573 1.00 90.44 81 ASN A C 1
ATOM 593 O O . ASN A 1 81 ? 7.522 -10.768 -8.419 1.00 90.44 81 ASN A O 1
ATOM 597 N N . VAL A 1 82 ? 8.727 -11.314 -10.235 1.00 89.81 82 VAL A N 1
ATOM 598 C CA . VAL A 1 82 ? 9.310 -12.535 -9.676 1.00 89.81 82 VAL A CA 1
ATOM 599 C C . VAL A 1 82 ? 10.818 -12.441 -9.805 1.00 89.81 82 VAL A C 1
ATOM 601 O O . VAL A 1 82 ? 11.321 -12.182 -10.893 1.00 89.81 82 VAL A O 1
ATOM 604 N N . TYR A 1 83 ? 11.539 -12.699 -8.714 1.00 88.19 83 TYR A N 1
ATOM 605 C CA . TYR A 1 83 ? 13.000 -12.662 -8.700 1.00 88.19 83 TYR A CA 1
ATOM 606 C C . TYR A 1 83 ? 13.594 -13.503 -9.839 1.00 88.19 83 TYR A C 1
ATOM 608 O O . TYR A 1 83 ? 13.284 -14.687 -9.975 1.00 88.19 83 TYR A O 1
ATOM 616 N N . ALA A 1 84 ? 14.403 -12.888 -10.701 1.00 86.50 84 ALA A N 1
ATOM 617 C CA . ALA A 1 84 ? 15.073 -13.580 -11.804 1.00 86.50 84 ALA A CA 1
ATOM 618 C C . ALA A 1 84 ? 16.386 -14.238 -11.350 1.00 86.50 84 ALA A C 1
ATOM 620 O O . ALA A 1 84 ? 16.720 -15.328 -11.806 1.00 86.50 84 ALA A O 1
ATOM 621 N N . GLU A 1 85 ? 17.091 -13.594 -10.422 1.00 88.44 85 GLU A N 1
ATOM 622 C CA . GLU A 1 85 ? 18.383 -14.025 -9.889 1.00 88.44 85 GLU A CA 1
ATOM 623 C C . GLU A 1 85 ? 18.230 -14.681 -8.508 1.00 88.44 85 GLU A C 1
ATOM 625 O O . GLU A 1 85 ? 17.296 -14.369 -7.770 1.00 88.44 85 GLU A O 1
ATOM 630 N N . HIS A 1 86 ? 19.166 -15.574 -8.160 1.00 81.88 86 HIS A N 1
ATOM 631 C CA . HIS A 1 86 ? 19.254 -16.255 -6.856 1.00 81.88 86 HIS A CA 1
ATOM 632 C C . HIS A 1 86 ? 17.975 -16.994 -6.415 1.00 81.88 86 HIS A C 1
ATOM 634 O O . HIS A 1 86 ? 17.582 -16.919 -5.250 1.00 81.88 86 HIS A O 1
ATOM 640 N N . ARG A 1 87 ? 17.334 -17.700 -7.358 1.00 67.00 87 ARG A N 1
ATOM 641 C CA . ARG A 1 87 ? 16.245 -18.643 -7.061 1.00 67.00 87 ARG A CA 1
ATOM 642 C C . ARG A 1 87 ? 16.740 -19.894 -6.349 1.00 67.00 87 ARG A C 1
ATOM 644 O O . ARG A 1 87 ? 17.831 -20.378 -6.723 1.00 67.00 87 ARG A O 1
#

Radius of gyration: 13.79 Å; chains: 1; bounding box: 32×31×30 Å